Protein AF-A0A521DYU3-F1 (afdb_monomer_lite)

pLDDT: mean 91.2, std 4.14, range [70.75, 97.06]

Secondary structure (DSSP, 8-state):
----PPPTT------S-----SSEEEEEEEETTEEEEEEEEE---S--EEEEEES-S---SSSS----EEEEEE-TTS-B-TT--PPP-----STT--S-------PPTT--SPEEEEEEETTEEEEEEEE---

Structure (mmCIF, N/CA/C/O backbone):
data_AF-A0A521DYU3-F1
#
_entry.id   AF-A0A521DYU3-F1
#
loop_
_atom_site.group_PDB
_atom_site.id
_atom_site.type_symbol
_atom_site.label_atom_id
_atom_site.label_alt_id
_atom_site.label_comp_id
_atom_site.label_asym_id
_atom_site.label_entity_id
_atom_site.label_seq_id
_atom_site.pdbx_PDB_ins_code
_atom_site.Cartn_x
_atom_site.Cartn_y
_atom_site.Cartn_z
_atom_site.occupancy
_atom_site.B_iso_or_equiv
_atom_site.auth_seq_id
_atom_site.auth_comp_id
_atom_site.auth_asym_id
_atom_site.auth_atom_id
_atom_site.pdbx_PDB_model_num
ATOM 1 N N . MET A 1 1 ? -12.020 -0.734 26.761 1.00 70.75 1 MET A N 1
ATOM 2 C CA . MET A 1 1 ? -12.670 -0.098 25.583 1.00 70.75 1 MET A CA 1
ATOM 3 C C . MET A 1 1 ? -14.144 0.180 25.875 1.00 70.75 1 MET A C 1
ATOM 5 O O . MET A 1 1 ? -14.680 -0.424 26.790 1.00 70.75 1 MET A O 1
ATOM 9 N N . GLY A 1 2 ? -14.794 1.097 25.148 1.00 87.38 2 GLY A N 1
ATOM 10 C CA . GLY A 1 2 ? -16.183 1.500 25.415 1.00 87.38 2 GLY A CA 1
ATOM 11 C C . GLY A 1 2 ? -16.734 2.480 24.375 1.00 87.38 2 GLY A C 1
ATOM 12 O O . GLY A 1 2 ? -15.991 2.958 23.517 1.00 87.38 2 GLY A O 1
ATOM 13 N N . ARG A 1 3 ? -18.033 2.789 24.441 1.00 91.12 3 ARG A N 1
ATOM 14 C CA . ARG A 1 3 ? -18.720 3.677 23.487 1.00 91.12 3 ARG A CA 1
ATOM 15 C C . ARG A 1 3 ? -18.443 5.151 23.807 1.00 91.12 3 ARG A C 1
ATOM 17 O O . ARG A 1 3 ? -18.608 5.571 24.945 1.00 91.12 3 ARG A O 1
ATOM 24 N N . LYS A 1 4 ? -18.087 5.949 22.795 1.00 92.44 4 LYS A N 1
ATOM 25 C CA . LYS A 1 4 ? -17.991 7.417 22.893 1.00 92.44 4 LYS A CA 1
ATOM 26 C C . LYS A 1 4 ? -18.998 8.078 21.958 1.00 92.44 4 LYS A C 1
ATOM 28 O O . LYS A 1 4 ? -19.238 7.584 20.856 1.00 92.44 4 LYS A O 1
ATOM 33 N N . LYS A 1 5 ? -19.596 9.185 22.400 1.00 91.25 5 LYS A N 1
ATOM 34 C CA . LYS A 1 5 ? -20.477 10.023 21.579 1.00 91.25 5 LYS A CA 1
ATOM 35 C C . LYS A 1 5 ? -19.666 11.208 21.063 1.00 91.25 5 LYS A C 1
ATOM 37 O O . LYS A 1 5 ? -18.989 11.861 21.846 1.00 91.25 5 LYS A O 1
ATOM 42 N N . LYS A 1 6 ? -19.738 11.462 19.756 1.00 89.25 6 LYS A N 1
ATOM 43 C CA . LYS A 1 6 ? -19.130 12.641 19.130 1.00 89.25 6 LYS A CA 1
ATOM 44 C C . LYS A 1 6 ? -19.748 13.903 19.736 1.00 89.25 6 LYS A C 1
ATOM 46 O O . LYS A 1 6 ? -20.975 14.019 19.747 1.00 89.25 6 LYS A O 1
ATOM 51 N N . ILE A 1 7 ? -18.917 14.821 20.215 1.00 88.31 7 ILE A N 1
ATOM 52 C CA . ILE A 1 7 ? -19.353 16.147 20.671 1.00 88.31 7 ILE A CA 1
ATOM 53 C C . ILE A 1 7 ? -19.178 17.188 19.559 1.00 88.31 7 ILE A C 1
ATOM 55 O O . ILE A 1 7 ? -18.526 16.939 18.540 1.00 88.31 7 ILE A O 1
ATOM 59 N N . GLN A 1 8 ? -19.805 18.351 19.730 1.00 87.94 8 GLN A N 1
ATOM 60 C CA . GLN A 1 8 ? -19.706 19.450 18.774 1.00 87.94 8 GLN A CA 1
ATOM 61 C C . GLN A 1 8 ? -18.233 19.858 18.595 1.00 87.94 8 GLN A C 1
ATOM 63 O O . GLN A 1 8 ? -17.493 19.957 19.568 1.00 87.94 8 GLN A O 1
ATOM 68 N N . TYR A 1 9 ? -17.815 20.050 17.340 1.00 87.81 9 TYR A N 1
ATOM 69 C CA . TYR A 1 9 ? -16.439 20.377 16.929 1.00 87.81 9 TYR A CA 1
ATOM 70 C C . TYR A 1 9 ? -15.373 19.282 17.117 1.00 87.81 9 TYR A C 1
ATOM 72 O O . TYR A 1 9 ? -14.211 19.504 16.775 1.00 87.81 9 TYR A O 1
ATOM 80 N N . GLU A 1 10 ? -15.732 18.072 17.556 1.00 87.69 10 GLU A N 1
ATOM 81 C CA . GLU A 1 10 ? -14.818 16.930 17.467 1.00 87.69 10 GLU A CA 1
ATOM 82 C C . GLU A 1 10 ? -14.865 16.280 16.083 1.00 87.69 10 GLU A C 1
ATOM 84 O O . GLU A 1 10 ? -15.928 15.929 15.578 1.00 87.69 10 GLU A O 1
ATOM 89 N N . TYR A 1 11 ? -13.696 16.037 15.488 1.00 87.00 11 TYR A N 1
ATOM 90 C CA . TYR A 1 11 ? -13.577 15.355 14.191 1.00 87.00 11 TYR A CA 1
ATOM 91 C C . TYR A 1 11 ? -13.124 13.895 14.308 1.00 87.00 11 TYR A C 1
ATOM 93 O O . TYR A 1 11 ? -13.274 13.129 13.360 1.00 87.00 11 TYR A O 1
ATOM 101 N N . ARG A 1 12 ? -12.598 13.487 15.472 1.00 89.50 12 ARG A N 1
ATOM 102 C CA . ARG A 1 12 ? -12.131 12.121 15.738 1.00 89.50 12 ARG A CA 1
ATOM 103 C C . ARG A 1 12 ? -12.459 11.693 17.161 1.00 89.50 12 ARG A C 1
ATOM 105 O O . ARG A 1 12 ? -12.214 12.442 18.101 1.00 89.50 12 ARG A O 1
ATOM 112 N N . LEU A 1 13 ? -12.928 10.459 17.311 1.00 92.00 13 LEU A N 1
ATOM 113 C CA . LEU A 1 13 ? -12.997 9.793 18.607 1.00 92.00 13 LEU A CA 1
ATOM 114 C C . LEU A 1 13 ? -11.658 9.105 18.870 1.00 92.00 13 LEU A C 1
ATOM 116 O O . LEU A 1 13 ? -11.103 8.463 17.980 1.00 92.00 13 LEU A O 1
ATOM 120 N N . ARG A 1 14 ? -11.128 9.261 20.083 1.00 91.62 14 ARG A N 1
ATOM 121 C CA . ARG A 1 14 ? -9.853 8.665 20.495 1.00 91.62 14 ARG A CA 1
ATOM 122 C C . ARG A 1 14 ? -10.007 7.888 21.791 1.00 91.62 14 ARG A C 1
ATOM 124 O O . ARG A 1 14 ? -10.721 8.315 22.705 1.00 91.62 14 ARG A O 1
ATOM 131 N N . TRP A 1 15 ? -9.271 6.792 21.879 1.00 92.56 15 TRP A N 1
ATOM 132 C CA . TRP A 1 15 ? -9.043 6.028 23.095 1.00 92.56 15 TRP A CA 1
ATOM 133 C C . TRP A 1 15 ? -7.531 5.984 23.284 1.00 92.56 15 TRP A C 1
ATOM 135 O O . TRP A 1 15 ? -6.837 5.363 22.489 1.00 92.56 15 TRP A O 1
ATOM 145 N N . ASN A 1 16 ? -7.027 6.725 24.269 1.00 90.38 16 ASN A N 1
ATOM 146 C CA . ASN A 1 16 ? -5.584 6.917 24.441 1.00 90.38 16 ASN A CA 1
ATOM 147 C C . ASN A 1 16 ? -4.944 5.809 25.290 1.00 90.38 16 ASN A C 1
ATOM 149 O O . ASN A 1 16 ? -3.746 5.595 25.198 1.00 90.38 16 ASN A O 1
ATOM 153 N N . GLU A 1 17 ? -5.741 5.103 26.091 1.00 91.88 17 GLU A N 1
ATOM 154 C CA . GLU A 1 17 ? -5.279 4.110 27.071 1.00 91.88 17 GLU A CA 1
ATOM 155 C C . GLU A 1 17 ? -5.508 2.676 26.574 1.00 91.88 17 GLU A C 1
ATOM 157 O O . GLU A 1 17 ? -5.836 1.771 27.338 1.00 91.88 17 GLU A O 1
ATOM 162 N N . VAL A 1 18 ? -5.422 2.469 25.258 1.00 90.44 18 VAL A N 1
ATOM 163 C CA . VAL A 1 18 ? -5.537 1.131 24.671 1.00 90.44 18 VAL A CA 1
ATOM 164 C C . VAL A 1 18 ? -4.153 0.496 24.674 1.00 90.44 18 VAL A C 1
ATOM 166 O O . VAL A 1 18 ? -3.266 0.943 23.950 1.00 90.44 18 VAL A O 1
ATOM 169 N N . VAL A 1 19 ? -3.978 -0.543 25.488 1.00 93.31 19 VAL A N 1
ATOM 170 C CA . VAL A 1 19 ? -2.783 -1.393 25.458 1.00 93.31 19 VAL A CA 1
ATOM 171 C C . VAL A 1 19 ? -2.885 -2.326 24.254 1.00 93.31 19 VAL A C 1
ATOM 173 O O . VAL A 1 19 ? -3.956 -2.858 23.965 1.00 93.31 19 VAL A O 1
ATOM 176 N N . TYR A 1 20 ? -1.787 -2.474 23.513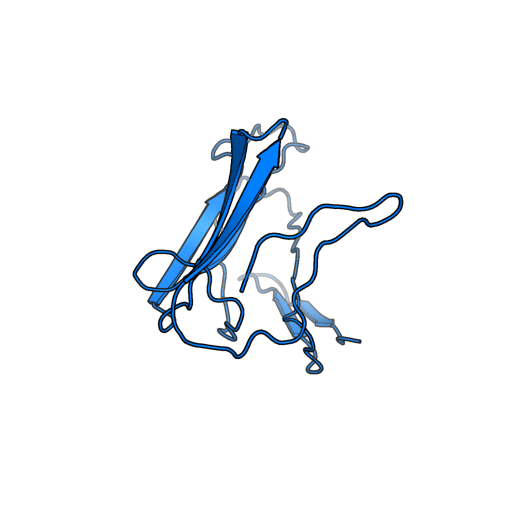 1.00 92.19 20 TYR A N 1
ATOM 177 C CA . TYR A 1 20 ? -1.748 -3.360 22.355 1.00 92.19 20 TYR A CA 1
ATOM 178 C C . TYR A 1 20 ? -1.785 -4.825 22.791 1.00 92.19 20 TYR A C 1
ATOM 180 O O . TYR A 1 20 ? -0.940 -5.265 23.568 1.00 92.19 20 TYR A O 1
ATOM 188 N N . GLU A 1 21 ? -2.703 -5.580 22.198 1.00 94.44 21 GLU A N 1
ATOM 189 C CA . GLU A 1 21 ? -2.763 -7.035 22.264 1.00 94.44 21 GLU A CA 1
ATOM 190 C C . GLU A 1 21 ? -2.984 -7.567 20.839 1.00 94.44 21 GLU A C 1
ATOM 192 O O . GLU A 1 21 ? -3.797 -6.992 20.103 1.00 94.44 21 GLU A O 1
ATOM 197 N N . PRO A 1 22 ? -2.270 -8.627 20.408 1.00 94.56 22 PRO A N 1
ATOM 198 C CA . PRO A 1 22 ? -2.533 -9.264 19.125 1.00 94.56 22 PRO A CA 1
ATOM 199 C C . PRO A 1 22 ? -3.997 -9.702 19.004 1.00 94.56 22 PRO A C 1
ATOM 201 O O . PRO A 1 22 ? -4.515 -10.387 19.883 1.00 94.56 22 PRO A O 1
ATOM 204 N N . GLY A 1 23 ? -4.664 -9.337 17.911 1.00 94.44 23 GLY A N 1
ATOM 205 C CA . GLY A 1 23 ? -6.064 -9.694 17.705 1.00 94.44 23 GLY A CA 1
ATOM 206 C C . GLY A 1 23 ? -6.771 -8.782 16.715 1.00 94.44 23 GLY A C 1
ATOM 207 O O . GLY A 1 23 ? -6.228 -8.431 15.668 1.00 94.44 23 GLY A O 1
ATOM 208 N N . GLU A 1 24 ? -8.005 -8.411 17.043 1.00 94.94 24 GLU A N 1
ATOM 209 C CA . GLU A 1 24 ? -8.854 -7.569 16.208 1.00 94.94 24 GLU A CA 1
ATOM 210 C C . GLU A 1 24 ? -9.219 -6.271 16.934 1.00 94.94 24 GLU A C 1
ATOM 212 O O . GLU A 1 24 ? -9.771 -6.290 18.035 1.00 94.94 24 GLU A O 1
ATOM 217 N N . LEU A 1 25 ? -8.987 -5.134 16.277 1.00 94.50 25 LEU A N 1
ATOM 218 C CA . LEU A 1 25 ? -9.558 -3.855 16.670 1.00 94.50 25 LEU A CA 1
ATOM 219 C C . LEU A 1 25 ? -10.773 -3.553 15.790 1.00 94.50 25 LEU A C 1
ATOM 221 O O . LEU A 1 25 ? -10.649 -3.319 14.587 1.00 94.50 25 LEU A O 1
ATOM 225 N N . LYS A 1 26 ? -11.953 -3.520 16.413 1.00 95.88 26 LYS A N 1
ATOM 226 C CA . LYS A 1 26 ? -13.235 -3.290 15.742 1.00 95.88 26 LYS A CA 1
ATOM 227 C C . LYS A 1 26 ? -13.868 -1.976 16.186 1.00 95.88 26 LYS A C 1
ATOM 229 O O . LYS A 1 26 ? -14.190 -1.791 17.359 1.00 95.88 26 LYS A O 1
ATOM 234 N N . ALA A 1 27 ? -14.103 -1.080 15.234 1.00 95.56 27 ALA A N 1
ATOM 235 C CA . ALA A 1 27 ? -14.838 0.161 15.434 1.00 95.56 27 ALA A CA 1
ATOM 236 C C . ALA A 1 27 ? -16.254 0.030 14.859 1.00 95.56 27 ALA A C 1
ATOM 238 O O . ALA A 1 27 ? -16.421 -0.201 13.663 1.00 95.56 27 ALA A O 1
ATOM 239 N N . ILE A 1 28 ? -17.272 0.207 15.704 1.00 96.12 28 ILE A N 1
ATOM 240 C CA . ILE A 1 28 ? -18.687 0.178 15.307 1.00 96.12 28 ILE A CA 1
ATOM 241 C C . ILE A 1 28 ? -19.265 1.578 15.497 1.00 96.12 28 ILE A C 1
ATOM 243 O O . ILE A 1 28 ? -19.287 2.104 16.614 1.00 96.12 28 ILE A O 1
ATOM 247 N N . SER A 1 29 ? -19.728 2.189 14.410 1.00 94.94 29 SER A N 1
ATOM 248 C CA . SER A 1 29 ? -20.405 3.482 14.446 1.00 94.94 29 SER A CA 1
ATOM 249 C C . SER A 1 29 ? -21.916 3.293 14.536 1.00 94.94 29 SER A C 1
ATOM 251 O O . SER A 1 29 ? -22.478 2.322 14.028 1.00 94.94 29 SER A O 1
ATOM 253 N N . TYR A 1 30 ? -22.579 4.243 15.195 1.00 94.69 30 TYR A N 1
ATOM 254 C CA . TYR A 1 30 ? -24.026 4.247 15.362 1.00 94.69 30 TYR A CA 1
ATOM 255 C C . TYR A 1 30 ? -24.604 5.561 14.855 1.00 94.69 30 TYR A C 1
ATOM 257 O O . TYR A 1 30 ? -24.051 6.626 15.141 1.00 94.69 30 TYR A O 1
ATOM 265 N N . LYS A 1 31 ? -25.745 5.483 14.174 1.00 94.06 31 LYS A N 1
ATOM 266 C CA . LYS A 1 31 ? -26.559 6.624 13.753 1.00 94.06 31 LYS A CA 1
ATOM 267 C C . LYS A 1 31 ? -27.990 6.373 14.223 1.00 94.06 31 LYS A C 1
ATOM 269 O O . LYS A 1 31 ? -28.511 5.279 14.030 1.00 94.06 31 LYS A O 1
ATOM 274 N N . ASP A 1 32 ? -28.575 7.338 14.930 1.00 93.69 32 ASP A N 1
ATOM 275 C CA . ASP A 1 32 ? -29.941 7.248 15.475 1.00 93.69 32 ASP A CA 1
ATOM 276 C C . ASP A 1 32 ? -30.188 5.973 16.306 1.00 93.69 32 ASP A C 1
ATOM 278 O O . ASP A 1 32 ? -31.208 5.299 16.205 1.00 93.69 32 ASP A O 1
ATOM 282 N N . GLY A 1 33 ? -29.186 5.596 17.107 1.00 92.38 33 GLY A N 1
ATOM 283 C CA . GLY A 1 33 ? -29.228 4.408 17.966 1.00 92.38 33 GLY A CA 1
ATOM 284 C C . GLY A 1 33 ? -28.966 3.076 17.255 1.00 92.38 33 GLY A C 1
ATOM 285 O O . GLY A 1 33 ? -28.706 2.089 17.939 1.00 92.38 33 GLY A O 1
ATOM 286 N N . LYS A 1 34 ? -28.944 3.040 15.919 1.00 96.12 34 LYS A N 1
ATOM 287 C CA . LYS A 1 34 ? -28.711 1.830 15.116 1.00 96.12 34 LYS A CA 1
ATOM 288 C C . LYS A 1 34 ? -27.264 1.739 14.643 1.00 96.12 34 LYS A C 1
ATOM 290 O O . LYS A 1 34 ? -26.613 2.763 14.445 1.00 96.12 34 LYS A O 1
ATOM 295 N N . VAL A 1 35 ? -26.759 0.517 14.462 1.00 96.81 35 VAL A N 1
ATOM 296 C CA . VAL A 1 35 ? -25.446 0.288 13.839 1.00 96.81 35 VAL A CA 1
ATOM 297 C C . VAL A 1 35 ? -25.471 0.867 12.428 1.00 96.81 35 VAL A C 1
ATOM 299 O O . VAL A 1 35 ? -26.400 0.607 11.668 1.00 96.81 35 VAL A O 1
ATOM 302 N N . TRP A 1 36 ? -24.460 1.666 12.098 1.00 96.88 36 TRP A N 1
ATOM 303 C CA . TRP A 1 36 ? -24.368 2.347 10.811 1.00 96.88 36 TRP A CA 1
ATOM 304 C C . TRP A 1 36 ? -23.214 1.825 9.958 1.00 96.88 36 TRP A C 1
ATOM 306 O O . TRP A 1 36 ? -23.412 1.527 8.785 1.00 96.88 36 TRP A O 1
ATOM 316 N N . ALA A 1 37 ? -22.024 1.673 10.539 1.00 96.69 37 ALA A N 1
ATOM 317 C CA . ALA A 1 37 ? -20.873 1.098 9.855 1.00 96.69 37 ALA A CA 1
ATOM 318 C C . ALA A 1 37 ? -19.971 0.347 10.835 1.00 96.69 37 ALA A C 1
ATOM 320 O O . ALA A 1 37 ? -19.968 0.605 12.041 1.00 96.69 37 ALA A O 1
ATOM 321 N N . THR A 1 38 ? -19.184 -0.580 10.300 1.00 97.06 38 THR A N 1
ATOM 322 C CA . THR A 1 38 ? -18.155 -1.311 11.038 1.00 97.06 38 THR A CA 1
ATOM 323 C C . THR A 1 38 ? -16.850 -1.224 10.264 1.00 97.06 38 THR A C 1
ATOM 325 O O . THR A 1 38 ? -16.848 -1.377 9.047 1.00 97.06 38 THR A O 1
ATOM 328 N N . SER A 1 39 ? -15.750 -0.988 10.972 1.00 96.06 39 SER A N 1
ATOM 329 C CA . SER A 1 39 ? -14.398 -1.100 10.433 1.00 96.06 39 SER A CA 1
ATOM 330 C C . SER A 1 39 ? -13.566 -1.988 11.344 1.00 96.06 39 SER A C 1
ATOM 332 O O . SER A 1 39 ? -13.705 -1.930 12.568 1.00 96.06 39 SER A O 1
ATOM 334 N N . ILE A 1 40 ? -12.743 -2.833 10.737 1.00 94.69 40 ILE A N 1
ATOM 335 C CA . ILE A 1 40 ? -11.944 -3.845 11.415 1.00 94.69 40 ILE A CA 1
ATOM 336 C C . ILE A 1 40 ? -10.501 -3.712 10.940 1.00 94.69 40 ILE A C 1
ATOM 338 O O . ILE A 1 40 ? -10.247 -3.610 9.741 1.00 94.69 40 ILE A O 1
ATOM 342 N N . VAL A 1 41 ? -9.568 -3.756 11.885 1.00 92.56 41 VAL A N 1
ATOM 343 C CA . VAL A 1 41 ? -8.140 -3.941 11.622 1.00 92.56 41 VAL A CA 1
ATOM 344 C C . VAL A 1 41 ? -7.668 -5.129 12.447 1.00 92.56 41 VAL A C 1
ATOM 346 O O . VAL A 1 41 ? -8.027 -5.248 13.618 1.00 92.56 41 VAL A O 1
ATOM 349 N N . LYS A 1 42 ? -6.880 -6.013 11.838 1.00 94.50 42 LYS A N 1
ATOM 350 C CA . LYS A 1 42 ? -6.355 -7.220 12.479 1.00 94.50 42 LYS A CA 1
ATOM 351 C C . LYS A 1 42 ? -4.846 -7.122 12.619 1.00 94.50 42 LYS A C 1
ATOM 353 O O . LYS A 1 42 ? -4.184 -6.529 11.765 1.00 94.50 42 LYS A O 1
ATOM 358 N N . THR A 1 43 ? -4.308 -7.721 13.673 1.00 95.38 43 THR A N 1
ATOM 359 C CA . THR A 1 43 ? -2.879 -8.019 13.737 1.00 95.38 43 THR A CA 1
ATOM 360 C C . THR A 1 43 ? -2.535 -8.942 12.574 1.00 95.38 43 THR A C 1
ATOM 362 O O . THR A 1 43 ? -3.130 -10.007 12.438 1.00 95.38 43 THR A O 1
ATOM 365 N N . THR A 1 44 ? -1.614 -8.505 11.719 1.00 95.69 44 THR A N 1
ATOM 366 C CA . THR A 1 44 ? -1.160 -9.287 10.568 1.00 95.69 44 THR A CA 1
ATOM 367 C C . THR A 1 44 ? -0.168 -10.357 10.999 1.00 95.69 44 THR A C 1
ATOM 369 O O . THR A 1 44 ? 0.625 -10.131 11.918 1.00 95.69 44 THR A O 1
ATOM 372 N N . ASP A 1 45 ? -0.178 -11.486 10.299 1.00 93.69 45 ASP A N 1
ATOM 373 C CA . ASP A 1 45 ? 0.879 -12.495 10.407 1.00 93.69 45 ASP A CA 1
ATOM 374 C C . ASP A 1 45 ? 2.143 -12.037 9.639 1.00 93.69 45 ASP A C 1
ATOM 376 O O . ASP A 1 45 ? 2.244 -10.893 9.174 1.00 93.69 45 ASP A O 1
ATOM 380 N N . VAL A 1 46 ? 3.128 -12.923 9.511 1.00 94.75 46 VAL A N 1
ATOM 381 C CA . VAL A 1 46 ? 4.332 -12.707 8.705 1.00 94.75 46 VAL A CA 1
ATOM 382 C C . VAL A 1 46 ? 4.007 -12.523 7.219 1.00 94.75 46 VAL A C 1
ATOM 384 O O . VAL A 1 46 ? 3.009 -13.027 6.699 1.00 94.75 46 VAL A O 1
ATOM 387 N N . ALA A 1 47 ? 4.889 -11.806 6.516 1.00 96.25 47 ALA A N 1
ATOM 388 C CA . ALA A 1 47 ? 4.790 -11.613 5.074 1.00 96.25 47 ALA A CA 1
ATOM 389 C C . ALA A 1 47 ? 4.814 -12.946 4.335 1.00 96.25 47 ALA A C 1
ATOM 391 O O . ALA A 1 47 ? 5.688 -13.779 4.567 1.00 96.25 47 ALA A O 1
ATOM 392 N N . ALA A 1 48 ? 3.844 -13.130 3.442 1.00 96.31 48 ALA A N 1
ATOM 393 C CA . ALA A 1 48 ? 3.670 -14.378 2.713 1.00 96.31 48 ALA A CA 1
ATOM 394 C C . ALA A 1 48 ? 3.486 -14.171 1.207 1.00 96.31 48 ALA A C 1
ATOM 396 O O . ALA A 1 48 ? 3.856 -15.051 0.431 1.00 96.31 48 ALA A O 1
ATOM 397 N N . LYS A 1 49 ? 2.869 -13.060 0.775 1.00 96.19 49 LYS A N 1
ATOM 398 C CA . LYS A 1 49 ? 2.482 -12.856 -0.631 1.00 96.19 49 LYS A CA 1
ATOM 399 C C . LYS A 1 49 ? 2.608 -11.395 -1.062 1.00 96.19 49 LYS A C 1
ATOM 401 O O . LYS A 1 49 ? 2.528 -10.480 -0.243 1.00 96.19 49 LYS A O 1
ATOM 406 N N . LEU A 1 50 ? 2.748 -11.196 -2.373 1.00 96.56 50 LEU A N 1
ATOM 407 C CA . LEU A 1 50 ? 2.485 -9.921 -3.036 1.00 96.56 50 LEU A CA 1
ATOM 408 C C . LEU A 1 50 ? 1.090 -9.958 -3.652 1.00 96.56 50 LEU A C 1
ATOM 410 O O . LEU A 1 50 ? 0.737 -10.916 -4.341 1.00 96.56 50 LEU A O 1
ATOM 414 N N . GLN A 1 51 ? 0.314 -8.906 -3.424 1.00 96.12 51 GLN A N 1
ATOM 415 C CA . GLN A 1 51 ? -1.010 -8.733 -4.000 1.00 96.12 51 GLN A CA 1
ATOM 416 C C . GLN A 1 51 ? -1.019 -7.530 -4.941 1.00 96.12 51 GLN A C 1
ATOM 418 O O . GLN A 1 51 ? -0.614 -6.430 -4.559 1.00 96.12 51 GLN A O 1
ATOM 423 N N . LEU A 1 52 ? -1.517 -7.749 -6.160 1.00 95.75 52 LEU A N 1
ATOM 424 C CA . LEU A 1 52 ? -1.788 -6.705 -7.142 1.00 95.75 52 LEU A CA 1
ATOM 425 C C . LEU A 1 52 ? -3.292 -6.453 -7.222 1.00 95.75 52 LEU A C 1
ATOM 427 O O . LEU A 1 52 ? -4.065 -7.374 -7.481 1.00 95.75 52 LEU A O 1
ATOM 431 N N . THR A 1 53 ? -3.695 -5.198 -7.049 1.00 95.12 53 THR A N 1
ATOM 432 C CA . THR A 1 53 ? -5.084 -4.767 -7.239 1.00 95.12 53 THR A CA 1
ATOM 433 C C . THR A 1 53 ? -5.105 -3.596 -8.203 1.00 95.12 53 THR A C 1
ATOM 435 O O . THR A 1 53 ? -4.515 -2.553 -7.925 1.00 95.12 53 THR A O 1
ATOM 438 N N . ALA A 1 54 ? -5.791 -3.751 -9.332 1.00 95.12 54 ALA A N 1
ATOM 439 C CA . ALA A 1 54 ? -5.956 -2.692 -10.316 1.00 95.12 54 ALA A CA 1
ATOM 440 C C . ALA A 1 54 ? -7.353 -2.074 -10.211 1.00 95.12 54 ALA A C 1
ATOM 442 O O . ALA A 1 54 ? -8.340 -2.794 -10.065 1.00 95.12 54 ALA A O 1
ATOM 443 N N . TYR A 1 55 ? -7.446 -0.747 -10.324 1.00 93.62 55 TYR A N 1
ATOM 444 C CA . TYR A 1 55 ? -8.743 -0.056 -10.386 1.00 93.62 55 TYR A CA 1
ATOM 445 C C . TYR A 1 55 ? -9.583 -0.507 -11.597 1.00 93.62 55 TYR A C 1
ATOM 447 O O . TYR A 1 55 ? -10.809 -0.537 -11.541 1.00 93.62 55 TYR A O 1
ATOM 455 N N . LYS A 1 56 ? -8.909 -0.894 -12.683 1.00 94.44 56 LYS A N 1
ATOM 456 C CA . LYS A 1 56 ? -9.486 -1.529 -13.868 1.00 94.44 56 LYS A CA 1
ATOM 457 C C . LYS A 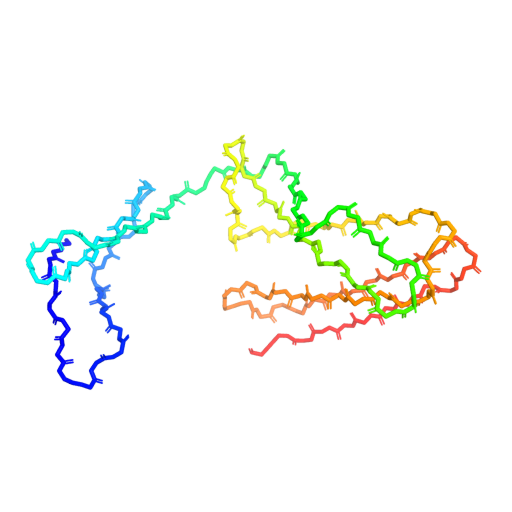1 56 ? -8.438 -2.401 -14.549 1.00 94.44 56 LYS A C 1
ATOM 459 O O . LYS A 1 56 ? -7.246 -2.192 -14.350 1.00 94.44 56 LYS A O 1
ATOM 464 N N . THR A 1 57 ? -8.876 -3.340 -15.377 1.00 93.38 57 THR A N 1
ATOM 465 C CA . THR A 1 57 ? -7.995 -4.287 -16.084 1.00 93.38 57 THR A CA 1
ATOM 466 C C . THR A 1 57 ? -7.953 -4.073 -17.597 1.00 93.38 57 THR A C 1
ATOM 468 O O . THR A 1 57 ? -7.249 -4.795 -18.293 1.00 93.38 57 THR A O 1
ATOM 471 N N . ALA A 1 58 ? -8.673 -3.071 -18.108 1.00 92.62 58 ALA A N 1
ATOM 472 C CA . ALA A 1 58 ? -8.670 -2.686 -19.514 1.00 92.62 58 ALA A CA 1
ATOM 473 C C . ALA A 1 58 ? -8.292 -1.208 -19.661 1.00 92.62 58 ALA A C 1
ATOM 475 O O . ALA A 1 58 ? -8.737 -0.362 -18.880 1.00 92.62 58 ALA A O 1
ATOM 476 N N . LEU A 1 59 ? -7.484 -0.914 -20.677 1.00 90.50 59 LEU A N 1
ATOM 477 C CA . LEU A 1 59 ? -7.062 0.432 -21.048 1.00 90.50 59 LEU A CA 1
ATOM 478 C C . LEU A 1 59 ? -7.563 0.763 -22.449 1.00 90.50 59 LEU A C 1
ATOM 480 O O . LEU A 1 59 ? -7.540 -0.086 -23.343 1.00 90.50 59 LEU A O 1
ATOM 484 N N . LYS A 1 60 ? -7.977 2.011 -22.644 1.00 91.94 60 LYS A N 1
ATOM 485 C CA . LYS A 1 60 ? -8.169 2.585 -23.973 1.00 91.94 60 LYS A CA 1
ATOM 486 C C . LYS A 1 60 ? -6.830 3.115 -24.472 1.00 91.94 60 LYS A C 1
ATOM 488 O O . LYS A 1 60 ? -6.165 3.879 -23.784 1.00 91.94 60 LYS A O 1
ATOM 493 N N . ALA A 1 61 ? -6.441 2.738 -25.684 1.00 91.25 61 ALA A N 1
ATOM 494 C CA . ALA A 1 61 ? -5.212 3.221 -26.310 1.00 91.25 61 ALA A CA 1
ATOM 495 C C . ALA A 1 61 ? -5.396 4.630 -26.916 1.00 91.25 61 ALA A C 1
ATOM 497 O O . ALA A 1 61 ? -5.154 4.833 -28.101 1.00 91.25 61 ALA A O 1
ATOM 498 N N . ASP A 1 62 ? -5.868 5.595 -26.118 1.00 90.25 62 ASP A N 1
ATOM 499 C CA . ASP A 1 62 ? -6.107 6.987 -26.544 1.00 90.25 62 ASP A CA 1
ATOM 500 C C . ASP A 1 62 ? -4.990 7.965 -26.126 1.00 90.25 62 ASP A C 1
ATOM 502 O O . ASP A 1 62 ? -5.064 9.159 -26.404 1.00 90.25 62 ASP A O 1
ATOM 506 N N . GLY A 1 63 ? -3.944 7.458 -25.464 1.00 87.19 63 GLY A N 1
ATOM 507 C CA . GLY A 1 63 ? -2.796 8.240 -24.996 1.00 87.19 63 GLY A CA 1
ATOM 508 C C . GLY A 1 63 ? -3.026 9.010 -23.691 1.00 87.19 63 GLY A C 1
ATOM 509 O O . GLY A 1 63 ? -2.072 9.577 -23.161 1.00 87.19 63 GLY A O 1
ATOM 510 N N . SER A 1 64 ? -4.247 9.006 -23.153 1.00 88.81 64 SER A N 1
ATOM 511 C CA . SER A 1 64 ? -4.617 9.695 -21.909 1.00 88.81 64 SER A CA 1
ATOM 512 C C . SER A 1 64 ? -5.118 8.752 -20.817 1.00 88.81 64 SER A C 1
ATOM 514 O O . SER A 1 64 ? -5.125 9.118 -19.640 1.00 88.81 64 SER A O 1
ATOM 516 N N . ASP A 1 65 ? -5.532 7.543 -21.195 1.00 92.12 65 ASP A N 1
ATOM 517 C CA . ASP A 1 65 ? -6.092 6.589 -20.257 1.00 92.12 65 ASP A CA 1
ATOM 518 C C . ASP A 1 65 ? -5.037 6.021 -19.293 1.00 92.12 65 ASP A C 1
ATOM 520 O O . ASP A 1 65 ? -3.951 5.603 -19.693 1.00 92.12 65 ASP A O 1
ATOM 524 N N . LEU A 1 66 ? -5.375 5.973 -18.002 1.00 91.75 66 LEU A N 1
ATOM 525 C CA . LEU A 1 66 ? -4.481 5.529 -16.931 1.00 91.75 66 LEU A CA 1
ATOM 526 C C . LEU A 1 66 ? -5.077 4.350 -16.169 1.00 91.75 66 LEU A C 1
ATOM 528 O O . LEU A 1 66 ? -6.287 4.276 -15.943 1.00 91.75 66 LEU A O 1
ATOM 532 N N . VAL A 1 67 ? -4.211 3.455 -15.693 1.00 91.88 67 VAL A N 1
ATOM 533 C CA . VAL A 1 67 ? -4.563 2.414 -14.725 1.00 91.88 67 VAL A CA 1
ATOM 534 C C . VAL A 1 67 ? -3.743 2.602 -13.457 1.00 91.88 67 VAL A C 1
ATOM 536 O O . VAL A 1 67 ? -2.523 2.722 -13.494 1.00 91.88 67 VAL A O 1
ATOM 539 N N . PHE A 1 68 ? -4.426 2.608 -12.315 1.00 93.62 68 PHE A N 1
ATOM 540 C CA . PHE A 1 68 ? -3.782 2.581 -11.009 1.00 93.62 68 PHE A CA 1
ATOM 541 C C . PHE A 1 68 ? -3.708 1.136 -10.535 1.00 93.62 68 PHE A C 1
ATOM 543 O O . PHE A 1 68 ? -4.744 0.492 -10.343 1.00 93.62 68 PHE A O 1
ATOM 550 N N . VAL A 1 69 ? -2.486 0.644 -10.347 1.00 93.62 69 VAL A N 1
ATOM 551 C CA . VAL A 1 69 ? -2.210 -0.682 -9.791 1.00 93.62 69 VAL A CA 1
ATOM 552 C C . VAL A 1 69 ? -1.573 -0.499 -8.421 1.00 93.62 69 VAL A C 1
ATOM 554 O O . VAL A 1 69 ? -0.549 0.162 -8.280 1.00 93.62 69 VAL A O 1
ATOM 557 N N . THR A 1 70 ? -2.201 -1.071 -7.401 1.00 93.94 70 THR A N 1
ATOM 558 C CA . THR A 1 70 ? -1.668 -1.123 -6.040 1.00 93.94 70 THR A CA 1
ATOM 559 C C . THR A 1 70 ? -0.904 -2.424 -5.856 1.00 93.94 70 THR A C 1
ATOM 561 O O . THR A 1 70 ? -1.454 -3.491 -6.123 1.00 93.94 70 THR A O 1
ATOM 564 N N . VAL A 1 71 ? 0.332 -2.327 -5.364 1.00 93.88 71 VAL A N 1
ATOM 565 C CA . VAL A 1 71 ? 1.138 -3.469 -4.915 1.00 93.88 71 VAL A CA 1
ATOM 566 C C . VAL A 1 71 ? 1.159 -3.476 -3.391 1.00 93.88 71 VAL A C 1
ATOM 568 O O . VAL A 1 71 ? 1.531 -2.474 -2.779 1.00 93.88 71 VAL A O 1
ATOM 571 N N . ALA A 1 72 ? 0.762 -4.586 -2.777 1.00 94.31 72 ALA A N 1
ATOM 572 C CA . ALA A 1 72 ? 0.761 -4.754 -1.328 1.00 94.31 72 ALA A CA 1
ATOM 573 C C . ALA A 1 72 ? 1.516 -6.024 -0.921 1.00 94.31 72 ALA A C 1
ATOM 575 O O . ALA A 1 72 ? 1.349 -7.071 -1.542 1.00 94.31 72 ALA A O 1
ATOM 576 N N . VAL A 1 73 ? 2.310 -5.939 0.148 1.00 95.81 73 VAL A N 1
ATOM 577 C CA . VAL A 1 73 ? 2.818 -7.119 0.860 1.00 95.81 73 VAL A CA 1
ATOM 578 C C . VAL A 1 73 ? 1.738 -7.560 1.839 1.00 95.81 73 VAL A C 1
ATOM 580 O O . VAL A 1 73 ? 1.278 -6.751 2.652 1.00 95.81 73 VAL A O 1
ATOM 583 N N . THR A 1 74 ? 1.315 -8.817 1.762 1.00 96.50 74 THR A N 1
ATOM 584 C CA . THR A 1 74 ? 0.245 -9.357 2.602 1.00 96.50 74 THR A CA 1
ATOM 585 C C . THR A 1 74 ? 0.691 -10.587 3.373 1.00 96.50 74 THR A C 1
ATOM 587 O O . THR A 1 74 ? 1.612 -11.307 2.967 1.00 96.50 74 THR A O 1
ATOM 590 N N . ASP A 1 75 ? -0.009 -10.860 4.469 1.00 96.00 75 ASP A N 1
ATOM 591 C CA . ASP A 1 75 ? 0.040 -12.174 5.095 1.00 96.00 75 ASP A CA 1
ATOM 592 C C . ASP A 1 75 ? -0.672 -13.234 4.233 1.00 96.00 75 ASP A C 1
ATOM 594 O O . ASP A 1 75 ? -1.194 -12.961 3.140 1.00 96.00 75 ASP A O 1
ATOM 598 N N . LYS A 1 76 ? -0.665 -14.482 4.713 1.00 95.94 76 LYS A N 1
ATOM 599 C CA . LYS A 1 76 ? -1.267 -15.625 4.013 1.00 95.94 76 LYS A CA 1
ATOM 600 C C . LYS A 1 76 ? -2.770 -15.456 3.755 1.00 95.94 76 LYS A C 1
ATOM 602 O O . LYS A 1 76 ? -3.258 -16.010 2.763 1.00 95.94 76 LYS A O 1
ATOM 607 N N . ASP A 1 77 ? -3.446 -14.685 4.609 1.00 93.62 77 ASP A N 1
ATOM 608 C CA . ASP A 1 77 ? -4.890 -14.441 4.618 1.00 93.62 77 ASP A CA 1
ATOM 609 C C . ASP A 1 77 ? -5.269 -13.161 3.841 1.00 93.62 77 ASP A C 1
ATOM 611 O O . ASP A 1 77 ? -6.449 -12.831 3.727 1.00 93.62 77 ASP A O 1
ATOM 615 N N . GLY A 1 78 ? -4.284 -12.460 3.265 1.00 93.50 78 GLY A N 1
ATOM 616 C CA . GLY A 1 78 ? -4.488 -11.274 2.431 1.00 93.50 78 GLY A CA 1
ATOM 617 C C . GLY A 1 78 ? -4.531 -9.952 3.202 1.00 93.50 78 GLY A C 1
ATOM 618 O O . GLY A 1 78 ? -4.833 -8.916 2.609 1.00 93.50 78 GLY A O 1
ATOM 619 N N . ASN A 1 79 ? -4.214 -9.931 4.502 1.00 94.06 79 ASN A N 1
ATOM 620 C CA . ASN A 1 79 ? -4.130 -8.668 5.234 1.00 94.06 79 ASN A CA 1
ATOM 621 C C . ASN A 1 79 ? -2.831 -7.944 4.859 1.00 94.06 79 ASN A C 1
ATOM 623 O O . ASN A 1 79 ? -1.741 -8.509 4.961 1.00 94.06 79 ASN A O 1
ATOM 627 N N . THR A 1 80 ? -2.932 -6.682 4.434 1.00 94.00 80 THR A N 1
ATOM 628 C CA . THR A 1 80 ? -1.758 -5.859 4.106 1.00 94.00 80 THR A CA 1
ATOM 629 C C . THR A 1 80 ? -0.909 -5.608 5.344 1.00 94.00 80 THR A C 1
ATOM 631 O O . THR A 1 80 ? -1.409 -5.088 6.339 1.00 94.00 80 THR A O 1
ATOM 634 N N . ILE A 1 81 ? 0.385 -5.904 5.252 1.00 94.38 81 ILE A N 1
ATOM 635 C CA . ILE A 1 81 ? 1.333 -5.755 6.354 1.00 94.38 81 ILE A CA 1
ATOM 636 C C . ILE A 1 81 ? 1.804 -4.298 6.425 1.00 94.38 81 ILE A C 1
ATOM 638 O O . ILE A 1 81 ? 2.562 -3.846 5.562 1.00 94.38 81 ILE A O 1
ATOM 642 N N . PRO A 1 82 ? 1.410 -3.531 7.460 1.00 89.81 82 PRO A N 1
ATOM 643 C CA . PRO A 1 82 ? 1.699 -2.096 7.536 1.00 89.81 82 PRO A CA 1
ATOM 644 C C . PRO A 1 82 ? 3.177 -1.790 7.823 1.00 89.81 82 PRO A C 1
ATOM 646 O O . PRO A 1 82 ? 3.620 -0.647 7.698 1.00 89.81 82 PRO A O 1
ATOM 649 N N . THR A 1 83 ? 3.940 -2.799 8.239 1.00 89.12 83 THR A N 1
ATOM 650 C CA . THR A 1 83 ? 5.349 -2.699 8.629 1.00 89.12 83 THR A CA 1
ATOM 651 C C . THR A 1 83 ? 6.306 -3.325 7.618 1.00 89.12 83 THR A C 1
ATOM 653 O O . THR A 1 83 ? 7.498 -3.386 7.920 1.00 89.12 83 THR A O 1
ATOM 656 N N . ALA A 1 84 ? 5.819 -3.751 6.445 1.00 90.88 84 ALA A N 1
ATOM 657 C CA . ALA A 1 84 ? 6.625 -4.398 5.412 1.00 90.88 84 ALA A CA 1
ATOM 658 C C . ALA A 1 84 ? 7.844 -3.544 5.016 1.00 90.88 84 ALA A C 1
ATOM 660 O O . ALA A 1 84 ? 7.768 -2.312 4.940 1.00 90.88 84 ALA A O 1
ATOM 661 N N . LYS A 1 85 ? 8.986 -4.206 4.804 1.00 87.50 85 LYS A N 1
ATOM 662 C CA . LYS A 1 85 ? 10.280 -3.574 4.458 1.00 87.50 85 LYS A CA 1
ATOM 663 C C . LYS A 1 85 ? 10.933 -4.226 3.241 1.00 87.50 85 LYS A C 1
ATOM 665 O O . LYS A 1 85 ? 12.106 -3.990 2.963 1.00 87.50 85 LYS A O 1
ATOM 670 N N . ASP A 1 86 ? 10.183 -5.084 2.571 1.00 89.00 86 ASP A N 1
ATOM 671 C CA . ASP A 1 86 ? 10.647 -5.915 1.481 1.00 89.00 86 ASP A CA 1
ATOM 672 C C . ASP A 1 86 ? 11.072 -5.049 0.297 1.00 89.00 86 ASP A C 1
ATOM 674 O O . ASP A 1 86 ? 10.442 -4.041 -0.033 1.00 89.00 86 ASP A O 1
ATOM 678 N N . THR A 1 87 ? 12.160 -5.448 -0.356 1.00 86.62 87 THR A N 1
ATOM 679 C CA . THR A 1 87 ? 12.532 -4.848 -1.637 1.00 86.62 87 THR A CA 1
ATOM 680 C C . THR A 1 87 ? 11.615 -5.413 -2.708 1.00 86.62 87 THR A C 1
ATOM 682 O O . THR A 1 87 ? 11.604 -6.620 -2.938 1.00 86.62 87 THR A O 1
ATOM 685 N N . ILE A 1 88 ? 10.864 -4.540 -3.375 1.00 86.88 88 ILE A N 1
ATOM 686 C CA . ILE A 1 88 ? 9.966 -4.924 -4.464 1.00 86.88 88 ILE A CA 1
ATOM 687 C C . ILE A 1 88 ? 10.627 -4.597 -5.799 1.00 86.88 88 ILE A C 1
ATOM 689 O O . ILE A 1 88 ? 11.074 -3.472 -6.023 1.00 86.88 88 ILE A O 1
ATOM 693 N N . GLN A 1 89 ? 10.679 -5.589 -6.684 1.00 86.88 89 GLN A N 1
ATOM 694 C CA . GLN A 1 89 ? 11.101 -5.432 -8.071 1.00 86.88 89 GLN A CA 1
ATOM 695 C C . GLN A 1 89 ? 9.887 -5.638 -8.972 1.00 86.88 89 GLN A C 1
ATOM 697 O O . GLN A 1 89 ? 9.171 -6.626 -8.831 1.00 86.88 89 GLN A O 1
ATOM 702 N N . CYS A 1 90 ? 9.666 -4.702 -9.889 1.00 84.69 90 CYS A N 1
ATOM 703 C CA . CYS A 1 90 ? 8.590 -4.771 -10.868 1.00 84.69 90 CYS A CA 1
ATOM 704 C C . CYS A 1 90 ? 9.197 -4.773 -12.271 1.00 84.69 90 CYS A C 1
ATOM 706 O O . CYS A 1 90 ? 10.098 -3.979 -12.546 1.00 84.69 90 CYS A O 1
ATOM 708 N N . SER A 1 91 ? 8.673 -5.619 -13.154 1.00 85.69 91 SER A N 1
ATOM 709 C CA . SER A 1 91 ? 8.896 -5.541 -14.597 1.00 85.69 91 SER A CA 1
ATOM 710 C C . SER A 1 91 ? 7.588 -5.172 -15.294 1.00 85.69 91 SER A C 1
ATOM 712 O O . SER A 1 91 ? 6.501 -5.549 -14.855 1.00 85.69 91 SER A O 1
ATOM 714 N N . LEU A 1 92 ? 7.699 -4.395 -16.368 1.00 86.56 92 LEU A N 1
ATOM 715 C CA . LEU A 1 92 ? 6.601 -4.083 -17.272 1.00 86.56 92 LEU A CA 1
ATOM 716 C C . LEU A 1 92 ? 7.021 -4.530 -18.668 1.00 86.56 92 LEU A C 1
ATOM 718 O O . LEU A 1 92 ? 8.095 -4.162 -19.136 1.00 86.56 92 LEU A O 1
ATOM 722 N N . GLU A 1 93 ? 6.165 -5.305 -19.321 1.00 84.50 93 GLU A N 1
ATOM 723 C CA . GLU A 1 93 ? 6.394 -5.834 -20.661 1.00 84.50 93 GLU A CA 1
ATOM 724 C C . GLU A 1 93 ? 5.209 -5.471 -21.561 1.00 84.50 93 GLU A C 1
ATOM 726 O O . GLU A 1 93 ? 4.058 -5.470 -21.122 1.00 84.50 93 GLU A O 1
ATOM 731 N N . GLY A 1 94 ? 5.492 -5.167 -22.829 1.00 82.75 94 GLY A N 1
ATOM 732 C CA . GLY A 1 94 ? 4.476 -4.905 -23.848 1.00 82.75 94 GLY A CA 1
ATOM 733 C C . GLY A 1 94 ? 4.662 -3.582 -24.590 1.00 82.75 94 GLY A C 1
ATOM 734 O O . GLY A 1 94 ? 5.061 -2.567 -24.027 1.00 82.75 94 GLY A O 1
ATOM 735 N N . ALA A 1 95 ? 4.315 -3.591 -25.878 1.00 80.81 95 ALA A N 1
ATOM 736 C CA . ALA A 1 95 ? 4.515 -2.466 -26.796 1.00 80.81 95 ALA A CA 1
ATOM 737 C C . ALA A 1 95 ? 3.522 -1.299 -26.609 1.00 80.81 95 ALA A C 1
ATOM 739 O O . ALA A 1 95 ? 3.611 -0.298 -27.312 1.00 80.81 95 ALA A O 1
ATOM 740 N N . VAL A 1 96 ? 2.561 -1.420 -25.686 1.00 84.38 96 VAL A N 1
ATOM 741 C CA . VAL A 1 96 ? 1.524 -0.400 -25.442 1.00 84.38 96 VAL A CA 1
ATOM 742 C C . VAL A 1 96 ? 1.965 0.699 -24.471 1.00 84.38 96 VAL A C 1
ATOM 744 O O . VAL A 1 96 ? 1.252 1.684 -24.294 1.00 84.38 96 VAL A O 1
ATOM 747 N N . PHE A 1 97 ? 3.122 0.544 -23.821 1.00 85.69 97 PHE A N 1
ATOM 748 C CA . PHE A 1 97 ? 3.665 1.557 -22.923 1.00 85.69 97 PHE A CA 1
ATOM 749 C C . PHE A 1 97 ? 4.131 2.784 -23.715 1.00 85.69 97 PHE A C 1
ATOM 751 O O . PHE A 1 97 ? 5.015 2.688 -24.560 1.00 85.69 97 PHE A O 1
ATOM 758 N N . ASN A 1 98 ? 3.562 3.954 -23.420 1.00 85.25 98 ASN A N 1
ATOM 759 C CA . ASN A 1 98 ? 3.858 5.199 -24.136 1.00 85.25 98 ASN A CA 1
ATOM 760 C C . ASN A 1 98 ? 5.057 5.986 -23.567 1.00 85.25 98 ASN A C 1
ATOM 762 O O . ASN A 1 98 ? 5.280 7.124 -23.971 1.00 85.25 98 ASN A O 1
ATOM 766 N N . GLY A 1 99 ? 5.803 5.413 -22.617 1.00 87.38 99 GLY A N 1
ATOM 767 C CA . GLY A 1 99 ? 6.976 6.046 -22.009 1.00 87.38 99 GLY A CA 1
ATOM 768 C C . GLY A 1 99 ? 6.738 6.729 -20.657 1.00 87.38 99 GLY A C 1
ATOM 769 O O . GLY A 1 99 ? 7.714 7.139 -20.031 1.00 87.38 99 GLY A O 1
ATOM 770 N N . LEU A 1 100 ? 5.495 6.827 -20.159 1.00 89.19 100 LEU A N 1
ATOM 771 C CA . LEU A 1 100 ? 5.199 7.459 -18.865 1.00 89.19 100 LEU A CA 1
ATOM 772 C C . LEU A 1 100 ? 4.718 6.457 -17.806 1.00 89.19 100 LEU A C 1
ATOM 774 O O . LEU A 1 100 ? 3.621 5.912 -17.899 1.00 89.19 100 LEU A O 1
ATOM 778 N N . LEU A 1 101 ? 5.509 6.284 -16.741 1.00 89.44 101 LEU A N 1
ATOM 779 C CA . LEU A 1 101 ? 5.125 5.548 -15.533 1.00 89.44 101 LEU A CA 1
ATOM 780 C C . LEU A 1 101 ? 5.108 6.494 -14.330 1.00 89.44 101 LEU A C 1
ATOM 782 O O . LEU A 1 101 ? 6.105 7.148 -14.028 1.00 89.44 101 LEU A O 1
ATOM 786 N N . LEU A 1 102 ? 3.987 6.527 -13.610 1.00 90.38 102 LEU A N 1
ATOM 787 C CA . LEU A 1 102 ? 3.863 7.255 -12.350 1.00 90.38 102 LEU A CA 1
ATOM 788 C C . LEU A 1 102 ? 4.012 6.284 -11.178 1.00 90.38 102 LEU A C 1
ATOM 790 O O . LEU A 1 102 ? 3.344 5.253 -11.129 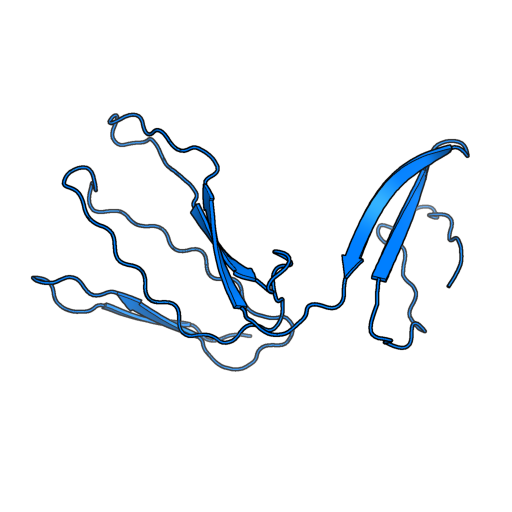1.00 90.38 102 LEU A O 1
ATOM 794 N N . VAL A 1 103 ? 4.864 6.634 -10.214 1.00 89.44 103 VAL A N 1
ATOM 795 C CA . VAL A 1 103 ? 5.086 5.840 -9.000 1.00 89.44 103 VAL A CA 1
ATOM 796 C C . VAL A 1 103 ? 4.620 6.640 -7.790 1.00 89.44 103 VAL A C 1
ATOM 798 O O . VAL A 1 103 ? 5.076 7.757 -7.559 1.00 89.44 103 VAL A O 1
ATOM 801 N N . ILE A 1 104 ? 3.722 6.055 -6.997 1.00 89.69 104 ILE A N 1
ATOM 802 C CA . ILE A 1 104 ? 3.287 6.610 -5.713 1.00 89.69 104 ILE A CA 1
ATOM 803 C C . ILE A 1 104 ? 3.947 5.787 -4.609 1.00 89.69 104 ILE A C 1
ATOM 805 O O . ILE A 1 104 ? 3.706 4.588 -4.494 1.00 89.69 104 ILE A O 1
ATOM 809 N N . LEU A 1 105 ? 4.772 6.433 -3.785 1.00 88.69 105 LEU A N 1
ATOM 810 C CA . LEU A 1 105 ? 5.462 5.798 -2.663 1.00 88.69 105 LEU A CA 1
ATOM 811 C C . LEU A 1 105 ? 4.833 6.247 -1.345 1.00 88.69 105 LEU A C 1
ATOM 813 O O . LEU A 1 105 ? 4.656 7.441 -1.102 1.00 88.69 105 LEU A O 1
ATOM 817 N N . LYS A 1 106 ? 4.508 5.288 -0.476 1.00 88.00 106 LYS A N 1
ATOM 818 C CA . LYS A 1 106 ? 3.942 5.551 0.850 1.00 88.00 106 LYS A CA 1
ATOM 819 C C . LYS A 1 106 ? 4.965 5.197 1.926 1.00 88.00 106 LYS A C 1
ATOM 821 O O . LYS A 1 106 ? 5.337 4.037 2.067 1.00 88.00 106 LYS A O 1
ATOM 826 N N . ALA A 1 107 ? 5.384 6.187 2.712 1.00 88.06 107 ALA A N 1
ATOM 827 C CA . ALA A 1 107 ? 6.252 5.957 3.862 1.00 88.06 107 ALA A CA 1
ATOM 828 C C . ALA A 1 107 ? 5.494 5.263 5.008 1.00 88.06 107 ALA A C 1
ATOM 830 O O . ALA A 1 107 ? 4.296 5.489 5.220 1.00 88.06 107 ALA A O 1
ATOM 831 N N . ARG A 1 108 ? 6.212 4.442 5.783 1.00 85.88 108 ARG A N 1
ATOM 832 C CA . ARG A 1 108 ? 5.696 3.879 7.038 1.00 85.88 108 ARG A CA 1
ATOM 833 C C . ARG A 1 108 ? 5.548 4.994 8.086 1.00 85.88 108 ARG A C 1
ATOM 835 O O . ARG A 1 108 ? 6.358 5.924 8.083 1.00 85.88 108 ARG A O 1
ATOM 842 N N . PRO A 1 109 ? 4.574 4.907 9.011 1.00 83.88 109 PRO A N 1
ATOM 843 C CA . PRO A 1 109 ? 4.473 5.858 10.115 1.00 83.88 109 PRO 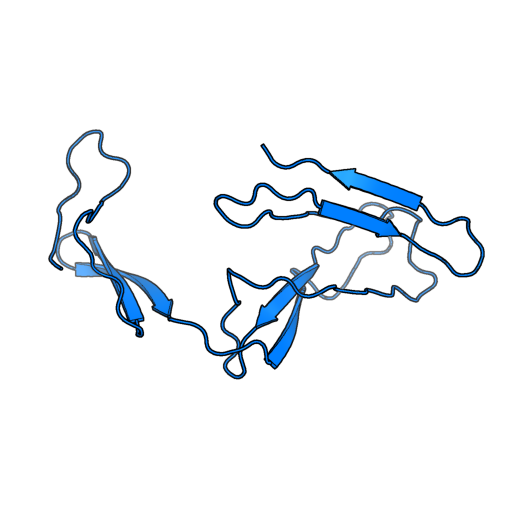A CA 1
ATOM 844 C C . PRO A 1 109 ? 5.792 5.959 10.890 1.00 83.88 109 PRO A C 1
ATOM 846 O O . PRO A 1 109 ? 6.397 4.936 11.212 1.00 83.88 109 PRO A O 1
ATOM 849 N N . ASN A 1 110 ? 6.220 7.187 11.196 1.00 85.44 110 ASN A N 1
ATOM 850 C CA . ASN A 1 110 ? 7.453 7.493 11.935 1.00 85.44 110 ASN A CA 1
ATOM 851 C C . ASN A 1 110 ? 8.755 6.969 11.290 1.00 85.44 110 ASN A C 1
ATOM 853 O O . ASN A 1 110 ? 9.772 6.864 11.979 1.00 85.44 110 ASN A O 1
ATOM 857 N N . ALA A 1 111 ? 8.747 6.612 10.000 1.00 86.19 111 ALA A N 1
ATOM 858 C CA . ALA A 1 111 ? 9.973 6.263 9.289 1.00 86.19 111 ALA A CA 1
ATOM 859 C C . ALA A 1 111 ? 10.929 7.465 9.253 1.00 86.19 111 ALA A C 1
ATOM 861 O O . ALA A 1 111 ? 10.497 8.592 9.040 1.00 86.19 111 ALA A O 1
ATOM 862 N N . LYS A 1 112 ? 12.222 7.207 9.465 1.00 88.06 112 LYS A N 1
ATOM 863 C CA . LYS A 1 112 ? 13.291 8.218 9.389 1.00 88.06 112 LYS A CA 1
ATOM 864 C C . LYS A 1 112 ? 14.313 7.908 8.301 1.00 88.06 112 LYS A C 1
ATOM 866 O O . LYS A 1 112 ? 15.014 8.798 7.838 1.00 88.06 112 LYS A O 1
ATOM 871 N N . ASP A 1 113 ? 14.400 6.640 7.909 1.00 89.06 113 ASP A N 1
ATOM 872 C CA . ASP A 1 113 ? 15.337 6.193 6.890 1.00 89.06 113 ASP A CA 1
ATOM 873 C C . ASP A 1 113 ? 14.877 6.662 5.501 1.00 89.06 113 ASP A C 1
ATOM 875 O O . ASP A 1 113 ? 13.679 6.595 5.200 1.00 89.06 113 ASP A O 1
ATOM 879 N N . PRO A 1 114 ? 15.803 7.116 4.639 1.00 90.62 114 PRO A N 1
ATOM 880 C CA . PRO A 1 114 ? 15.470 7.503 3.278 1.00 90.62 114 PRO A CA 1
ATOM 881 C C . PRO A 1 114 ? 15.029 6.291 2.451 1.00 90.62 114 PRO A C 1
ATOM 883 O O . PRO A 1 114 ? 15.489 5.165 2.656 1.00 90.62 114 PRO A O 1
ATOM 886 N N . MET A 1 115 ? 14.182 6.538 1.457 1.00 89.88 115 MET A N 1
ATOM 887 C CA . MET A 1 115 ? 13.843 5.561 0.423 1.00 89.88 115 MET A CA 1
ATOM 888 C C . MET A 1 115 ? 14.700 5.803 -0.819 1.00 89.88 115 MET A C 1
ATOM 890 O O . MET A 1 115 ? 15.020 6.941 -1.156 1.00 89.88 115 MET A O 1
ATOM 894 N N . LYS A 1 116 ? 15.062 4.731 -1.525 1.00 91.06 116 LYS A N 1
ATOM 895 C CA . LYS A 1 116 ? 15.735 4.809 -2.824 1.00 91.06 116 LYS A CA 1
ATOM 896 C C . LYS A 1 116 ? 14.841 4.170 -3.879 1.00 91.06 116 LYS A C 1
ATOM 898 O O . LYS A 1 116 ? 14.506 2.995 -3.758 1.00 91.06 116 LYS A O 1
ATOM 903 N N . LEU A 1 117 ? 14.483 4.929 -4.908 1.00 91.00 117 LEU A N 1
ATOM 904 C CA . LEU A 1 117 ? 13.842 4.417 -6.114 1.00 91.00 117 LEU A CA 1
ATOM 905 C C . LEU A 1 117 ? 14.918 4.191 -7.176 1.00 91.00 117 LEU A C 1
ATOM 907 O O . LEU A 1 117 ? 15.721 5.081 -7.448 1.00 91.00 117 LEU A O 1
ATOM 911 N N . VAL A 1 118 ? 14.941 2.998 -7.763 1.00 90.06 118 VAL A N 1
ATOM 912 C CA . VAL A 1 118 ? 15.827 2.651 -8.878 1.00 90.06 118 VAL A CA 1
ATOM 913 C C . VAL A 1 118 ? 14.964 2.119 -10.011 1.00 90.06 118 VAL A C 1
ATOM 915 O O . VAL A 1 118 ? 14.208 1.173 -9.802 1.00 90.06 118 VAL A O 1
ATOM 918 N N . VAL A 1 119 ? 15.091 2.708 -11.197 1.00 89.75 119 VAL A N 1
ATOM 919 C CA . VAL A 1 119 ? 14.408 2.266 -12.418 1.00 89.75 119 VAL A CA 1
ATOM 920 C C . VAL A 1 119 ? 15.463 1.776 -13.402 1.00 89.75 119 VAL A C 1
ATOM 922 O O . VAL A 1 119 ? 16.488 2.430 -13.603 1.00 89.75 119 VAL A O 1
ATOM 925 N N . LYS A 1 120 ? 15.234 0.599 -13.985 1.00 89.69 120 LYS A N 1
ATOM 926 C CA . LYS A 1 120 ? 16.112 -0.031 -14.975 1.00 89.69 120 LYS A CA 1
ATOM 927 C C . LYS A 1 120 ? 15.277 -0.461 -16.178 1.00 89.69 120 LYS A C 1
ATOM 929 O O . LYS A 1 120 ? 14.143 -0.894 -15.998 1.00 89.69 120 LYS A O 1
ATOM 934 N N . ALA A 1 121 ? 15.866 -0.388 -17.363 1.00 86.88 121 ALA A N 1
ATOM 935 C CA . ALA A 1 121 ? 15.376 -1.033 -18.576 1.00 86.88 121 ALA A CA 1
ATOM 936 C C . ALA A 1 121 ? 16.562 -1.721 -19.265 1.00 86.88 121 ALA A C 1
ATOM 938 O O . ALA A 1 121 ? 17.708 -1.384 -18.971 1.00 86.88 121 ALA A O 1
ATOM 939 N N . ASN A 1 122 ? 16.297 -2.694 -20.137 1.00 84.69 122 ASN A N 1
ATOM 940 C CA . ASN A 1 122 ? 17.355 -3.508 -20.747 1.00 84.69 122 ASN A CA 1
ATOM 941 C C . ASN A 1 122 ? 18.349 -2.664 -21.557 1.00 84.69 122 ASN A C 1
ATOM 943 O O . ASN A 1 122 ? 19.553 -2.853 -21.427 1.00 84.69 122 ASN A O 1
ATOM 947 N N . ASP A 1 123 ? 17.836 -1.698 -22.321 1.00 88.69 123 ASP A N 1
ATOM 948 C CA . ASP A 1 123 ? 18.617 -0.937 -23.303 1.00 88.69 123 ASP A CA 1
ATOM 949 C C . ASP A 1 123 ? 18.785 0.546 -22.929 1.00 88.69 123 ASP A C 1
ATOM 951 O O . ASP A 1 123 ? 19.153 1.364 -23.770 1.00 88.69 123 ASP A O 1
ATOM 955 N N . LEU A 1 124 ? 18.494 0.920 -21.676 1.00 89.12 124 LEU A N 1
ATOM 956 C CA . LEU A 1 124 ? 18.613 2.298 -21.187 1.00 89.12 124 LEU A CA 1
ATOM 957 C C . LEU A 1 124 ? 19.483 2.367 -19.935 1.00 89.12 124 LEU A C 1
ATOM 959 O O . LEU A 1 124 ? 19.543 1.434 -19.131 1.00 89.12 124 LEU A O 1
ATOM 963 N N . GLU A 1 125 ? 20.109 3.522 -19.726 1.00 92.88 125 GLU A N 1
ATOM 964 C CA . GLU A 1 125 ? 20.797 3.807 -18.474 1.00 92.88 125 GLU A CA 1
ATOM 965 C C . GLU A 1 125 ? 19.827 3.759 -17.286 1.00 92.88 125 GLU A C 1
ATOM 967 O O . GLU A 1 125 ? 18.675 4.195 -17.359 1.00 92.88 125 GLU A O 1
ATOM 972 N N . LYS A 1 126 ? 20.302 3.229 -16.154 1.00 93.50 126 LYS A N 1
ATOM 973 C CA . LYS A 1 126 ? 19.511 3.203 -14.921 1.00 93.50 126 LYS A CA 1
ATOM 974 C C . LYS A 1 126 ? 19.277 4.625 -14.399 1.00 93.50 126 LYS A C 1
ATOM 976 O O . LYS A 1 126 ? 20.195 5.442 -14.378 1.00 93.50 126 LYS A O 1
ATOM 981 N N . ALA A 1 127 ? 18.088 4.875 -13.861 1.00 92.88 127 ALA A N 1
ATOM 982 C CA . ALA A 1 127 ? 17.770 6.095 -13.126 1.00 92.88 127 ALA A CA 1
ATOM 983 C C . ALA A 1 127 ? 17.653 5.793 -11.626 1.00 92.88 127 ALA A C 1
ATOM 985 O O . ALA A 1 127 ? 17.073 4.779 -11.230 1.00 92.88 127 ALA A O 1
ATOM 986 N N . GLU A 1 128 ? 18.193 6.668 -10.777 1.00 94.50 128 GLU A N 1
ATOM 987 C CA . GLU A 1 128 ? 18.140 6.521 -9.320 1.00 94.50 128 GLU A CA 1
ATOM 988 C C . GLU A 1 128 ? 17.675 7.823 -8.659 1.00 94.50 128 GLU A C 1
ATOM 990 O O . GLU A 1 128 ? 18.163 8.902 -8.987 1.00 94.50 128 GLU A O 1
ATOM 995 N N . LEU A 1 129 ? 16.761 7.717 -7.693 1.00 93.88 129 LEU A N 1
ATOM 996 C CA . LEU A 1 129 ? 16.272 8.837 -6.892 1.00 93.88 129 LEU A CA 1
ATOM 997 C C . LEU A 1 129 ? 16.296 8.461 -5.410 1.00 93.88 129 LEU A C 1
ATOM 999 O O . LEU A 1 129 ? 15.660 7.493 -4.991 1.00 93.88 129 LEU A O 1
ATOM 1003 N N . LYS A 1 130 ? 17.015 9.244 -4.603 1.00 94.44 130 LYS A N 1
ATOM 1004 C CA . LYS A 1 130 ? 16.947 9.176 -3.140 1.00 94.44 130 LYS A CA 1
ATOM 1005 C C . LYS A 1 130 ? 15.863 10.134 -2.643 1.00 94.44 130 LYS A C 1
ATOM 1007 O O . LYS A 1 130 ? 15.815 11.282 -3.069 1.00 94.44 130 LYS A O 1
ATOM 1012 N N . ILE A 1 131 ? 15.014 9.657 -1.741 1.00 93.62 131 ILE A N 1
ATOM 1013 C CA . ILE A 1 131 ? 13.883 10.384 -1.168 1.00 93.62 131 ILE A CA 1
ATOM 1014 C C . ILE A 1 131 ? 14.060 10.375 0.348 1.00 93.62 131 ILE A C 1
ATOM 1016 O O . ILE A 1 131 ? 13.907 9.334 0.990 1.00 93.62 131 ILE A O 1
ATOM 1020 N N . ASP A 1 132 ? 14.401 11.524 0.921 1.00 92.50 132 ASP A N 1
ATOM 1021 C CA . ASP A 1 132 ? 14.519 11.668 2.370 1.00 92.50 132 ASP A CA 1
ATOM 1022 C C . ASP A 1 132 ? 13.127 11.741 3.021 1.00 92.50 132 ASP A C 1
ATOM 1024 O O . ASP A 1 132 ? 12.208 12.372 2.493 1.00 92.50 132 ASP A O 1
ATOM 1028 N N . VAL A 1 133 ? 12.969 11.092 4.178 1.00 88.56 133 VAL A N 1
ATOM 1029 C CA . VAL A 1 133 ? 11.732 11.115 4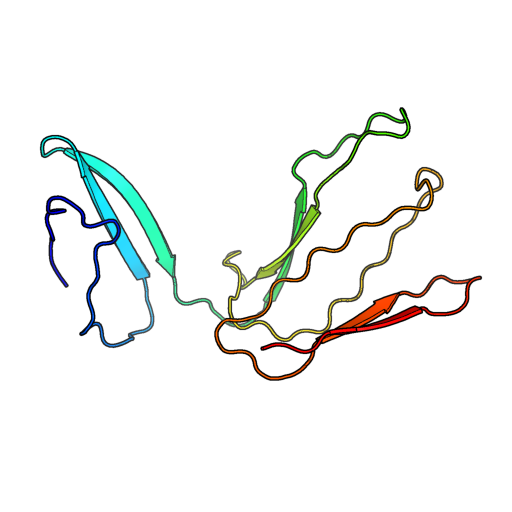.973 1.00 88.56 133 VAL A CA 1
ATOM 1030 C C . VAL A 1 133 ? 11.914 12.112 6.119 1.00 88.56 133 VAL A C 1
ATOM 1032 O O . VAL A 1 133 ? 12.945 12.093 6.790 1.00 88.56 133 VAL A O 1
ATOM 1035 N N . LYS A 1 134 ? 10.939 13.005 6.310 1.00 80.88 134 LYS A N 1
ATOM 1036 C CA . LYS A 1 134 ? 10.935 14.037 7.358 1.00 80.88 134 LYS A CA 1
ATOM 1037 C C . LYS A 1 134 ? 9.818 13.795 8.361 1.00 80.88 134 LYS A C 1
ATOM 1039 O O . LYS A 1 134 ? 8.736 13.347 7.919 1.00 80.88 134 LYS A O 1
#

InterPro domains:
  IPR008964 Invasin/intimin cell-adhesion fragments [SSF49373] (48-93)
  IPR013783 Immunoglobulin-like fold [G3DSA:2.60.40.10] (1-45)
  IPR013783 Immunoglobulin-like fold [G3DSA:2.60.40.10] (47-96)
  IPR032311 Domain of unknown function DUF4982 [PF16355] (1-37)
  IPR040605 Glycoside hydrolase family 2, domain 5 [PF18565] (50-95)
  IPR051913 Glycosyl Hydrolase 2 Domain-Containing Protein [PTHR42732] (4-132)

Foldseek 3Di:
DDDDDDDPPDPDDDDPPDDDDAFKDKDWDDDPNHTDDIDIDGDFDDFDDKDKDKPDDDFDLPVPTDIDIDIFGGHPVRHGDLPDDDDDDDDDDDPSDPPDDDDDDDDRPPDQDWDKDWDDDPPDDIDID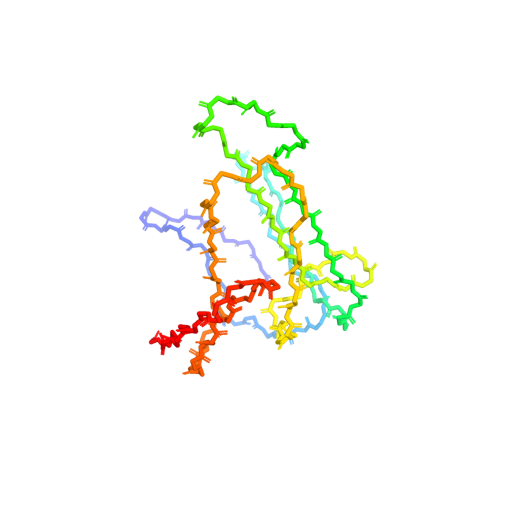IGGDD

Radius of gyration: 20.65 Å; chains: 1; bounding box: 51×36×54 Å

Sequence (134 aa):
MGRKKKIQYEYRLRWNEVVYEPGELKAISYKDGKVWATSIVKTTDVAAKLQLTAYKTALKADGSDLVFVTVAVTDKDGNTIPTAKDTIQCSLEGAVFNGLLLVILKARPNAKDPMKLVVKANDLEKAELKIDVK

Organism: NCBI:txid543615